Protein AF-A0A915C4M2-F1 (afdb_monomer_lite)

Organism: Parascaris univalens (NCBI:txid6257)

Secondary structure (DSSP, 8-state):
---EEEEEEEEHHHHSEEEEEEEEEETTSTTSPPEE-S-SSS-EEEEEE-TTS-EEEEE--

Sequence (61 aa):
DDKLVIFQAMGDVEYGTMCDQIYILNVADPRRISRRISTGLGSSTCSYFFPNGDALYSSTF

Structure (mmCIF, N/CA/C/O backbone):
data_AF-A0A915C4M2-F1
#
_entry.id   AF-A0A915C4M2-F1
#
loop_
_atom_site.group_PDB
_atom_site.id
_atom_site.type_symbol
_atom_site.label_atom_id
_atom_site.label_alt_id
_atom_site.label_comp_id
_atom_site.label_asym_id
_atom_site.label_entity_id
_atom_site.label_seq_id
_atom_site.pdbx_PDB_ins_code
_atom_site.Cartn_x
_atom_site.Cartn_y
_atom_site.Cartn_z
_atom_site.occupancy
_atom_site.B_iso_or_equiv
_atom_site.auth_seq_id
_atom_site.auth_comp_id
_atom_site.auth_asym_id
_atom_site.auth_atom_id
_atom_site.pdbx_PDB_model_num
ATOM 1 N N . ASP A 1 1 ? -16.544 -5.594 5.112 1.00 52.19 1 ASP A N 1
ATOM 2 C CA . ASP A 1 1 ? -16.132 -5.999 3.753 1.00 52.19 1 ASP A CA 1
ATOM 3 C C . ASP A 1 1 ? -14.618 -5.957 3.634 1.00 52.19 1 ASP A C 1
ATOM 5 O O . ASP A 1 1 ? -14.041 -4.956 3.223 1.00 52.19 1 ASP A O 1
ATOM 9 N N . ASP A 1 2 ? -13.987 -7.064 4.023 1.00 67.50 2 ASP A N 1
ATOM 10 C CA . ASP A 1 2 ? -12.538 -7.242 4.211 1.00 67.50 2 ASP A CA 1
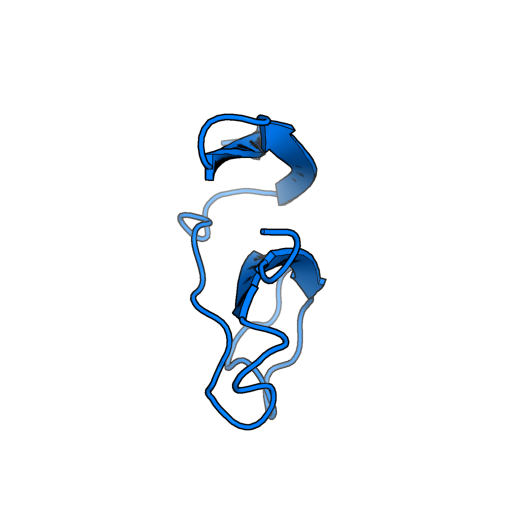ATOM 11 C C . ASP A 1 2 ? -11.801 -7.478 2.883 1.00 67.50 2 ASP A C 1
ATOM 13 O O . ASP A 1 2 ? -11.129 -8.487 2.675 1.00 67.50 2 ASP A O 1
ATOM 17 N N . LYS A 1 3 ? -11.994 -6.568 1.925 1.00 82.06 3 LYS A N 1
ATOM 18 C CA . LYS A 1 3 ? -11.500 -6.728 0.547 1.00 82.06 3 LYS A CA 1
ATOM 19 C C . LYS A 1 3 ? -10.215 -5.953 0.259 1.00 82.06 3 LYS A C 1
ATOM 21 O O . LYS A 1 3 ? -9.738 -6.001 -0.870 1.00 82.06 3 LYS A O 1
ATOM 26 N N . LEU A 1 4 ? -9.651 -5.241 1.233 1.00 89.44 4 LEU A N 1
ATOM 27 C CA . LEU A 1 4 ? -8.433 -4.451 1.052 1.00 89.44 4 LEU A CA 1
ATOM 28 C C . LEU A 1 4 ? -7.288 -5.003 1.902 1.00 89.44 4 LEU A C 1
ATOM 30 O O . LEU A 1 4 ? -7.475 -5.318 3.073 1.00 89.44 4 LEU A O 1
ATOM 34 N N . VAL A 1 5 ? -6.096 -5.071 1.314 1.00 90.44 5 VAL A N 1
ATOM 35 C CA . VAL A 1 5 ? -4.848 -5.430 2.000 1.00 90.44 5 VAL A CA 1
ATOM 36 C C . VAL A 1 5 ? -3.845 -4.302 1.818 1.00 90.44 5 VAL A C 1
ATOM 38 O O . VAL A 1 5 ? -3.653 -3.814 0.704 1.00 90.44 5 VAL A O 1
ATOM 41 N N . ILE A 1 6 ? -3.245 -3.871 2.928 1.00 92.00 6 ILE A N 1
ATOM 42 C CA . ILE A 1 6 ? -2.171 -2.885 2.956 1.00 92.00 6 ILE A CA 1
ATOM 43 C C . ILE A 1 6 ? -0.876 -3.623 3.246 1.00 92.00 6 ILE A C 1
ATOM 45 O O . ILE A 1 6 ? -0.822 -4.471 4.136 1.00 92.00 6 ILE A O 1
ATOM 49 N N . PHE A 1 7 ? 0.143 -3.362 2.441 1.00 91.06 7 PHE A N 1
ATOM 50 C CA . PHE A 1 7 ? 1.408 -4.074 2.532 1.00 91.06 7 PHE A CA 1
ATOM 51 C C . PHE A 1 7 ? 2.559 -3.202 2.048 1.00 91.06 7 PHE A C 1
ATOM 53 O O . PHE A 1 7 ? 2.366 -2.222 1.323 1.00 91.06 7 PHE A O 1
ATOM 60 N N . GLN A 1 8 ? 3.758 -3.582 2.471 1.00 92.12 8 GLN A N 1
ATOM 61 C CA . GLN A 1 8 ? 5.010 -2.989 2.033 1.00 92.12 8 GLN A CA 1
ATOM 62 C C . GLN A 1 8 ? 5.634 -3.879 0.956 1.00 92.12 8 GLN A C 1
ATOM 64 O O . GLN A 1 8 ? 5.681 -5.099 1.123 1.00 92.12 8 GLN A O 1
ATOM 69 N N . ALA A 1 9 ? 6.092 -3.280 -0.140 1.00 90.12 9 ALA A N 1
ATOM 70 C CA . ALA A 1 9 ? 6.801 -3.982 -1.205 1.00 90.12 9 ALA A CA 1
ATOM 71 C C . ALA A 1 9 ? 7.835 -3.078 -1.890 1.00 90.12 9 ALA A C 1
ATOM 73 O O . ALA A 1 9 ? 7.755 -1.850 -1.824 1.00 90.12 9 ALA A O 1
ATOM 74 N N . MET A 1 10 ? 8.786 -3.709 -2.574 1.00 88.50 10 MET A N 1
ATOM 75 C CA . MET A 1 10 ? 9.757 -3.083 -3.470 1.00 88.50 10 MET A CA 1
ATOM 76 C C . MET A 1 10 ? 10.042 -4.026 -4.648 1.00 88.50 10 MET A C 1
ATOM 78 O O . MET A 1 10 ? 9.802 -5.229 -4.542 1.00 88.50 10 MET A O 1
ATOM 82 N N . GLY A 1 11 ? 10.550 -3.489 -5.755 1.00 86.31 11 GLY A N 1
ATOM 83 C CA . GLY A 1 11 ? 10.910 -4.253 -6.952 1.00 86.31 11 GLY A CA 1
ATOM 84 C C . GLY A 1 11 ? 10.946 -3.342 -8.175 1.00 86.31 11 GLY A C 1
ATOM 85 O O . GLY A 1 11 ? 9.978 -2.625 -8.438 1.00 86.31 11 GLY A O 1
ATOM 86 N N . ASP A 1 12 ? 12.048 -3.332 -8.922 1.00 82.88 12 ASP A N 1
ATOM 87 C CA . ASP A 1 12 ? 12.173 -2.477 -10.106 1.00 82.88 12 ASP A CA 1
ATOM 88 C C . ASP A 1 12 ? 11.327 -3.003 -11.279 1.00 82.88 12 ASP A C 1
ATOM 90 O O . ASP A 1 12 ? 10.674 -2.211 -11.954 1.00 82.88 12 ASP A O 1
ATOM 94 N N . VAL A 1 13 ? 11.262 -4.323 -11.467 1.00 83.12 13 VAL A N 1
ATOM 95 C CA . VAL A 1 13 ? 10.497 -4.969 -12.539 1.00 83.12 13 VAL A CA 1
ATOM 96 C C . VAL A 1 13 ? 8.996 -4.923 -12.253 1.00 83.12 13 VAL A C 1
ATOM 98 O O . VAL A 1 13 ? 8.215 -4.527 -13.117 1.00 83.12 13 VAL A O 1
ATOM 101 N N . GLU A 1 14 ? 8.572 -5.313 -11.051 1.00 80.88 14 GLU A N 1
ATOM 102 C CA . GLU A 1 14 ? 7.152 -5.438 -10.708 1.00 80.88 14 GLU A CA 1
ATOM 103 C C . GLU A 1 14 ? 6.514 -4.107 -10.295 1.00 80.88 14 GLU A C 1
ATOM 105 O O . GLU A 1 14 ? 5.338 -3.872 -10.582 1.00 80.88 14 GLU A O 1
ATOM 110 N N . TYR A 1 15 ? 7.270 -3.234 -9.621 1.00 80.69 15 TYR A N 1
ATOM 111 C CA . TYR A 1 15 ? 6.744 -2.008 -9.011 1.00 80.69 15 TYR A CA 1
ATOM 112 C C . TYR A 1 15 ? 7.422 -0.722 -9.499 1.00 80.69 15 TYR A C 1
ATOM 114 O O . TYR A 1 15 ? 6.928 0.369 -9.198 1.00 80.69 15 TYR A O 1
ATOM 122 N N . GLY A 1 16 ? 8.522 -0.814 -10.253 1.00 84.38 16 GLY A N 1
ATOM 123 C CA . GLY A 1 16 ? 9.275 0.349 -10.725 1.00 84.38 16 GLY A CA 1
ATOM 124 C C . GLY A 1 16 ? 10.000 1.112 -9.616 1.00 84.38 16 GLY A C 1
ATOM 125 O O . GLY A 1 16 ? 10.340 2.280 -9.811 1.00 84.38 16 GLY A O 1
ATOM 126 N N . THR A 1 17 ? 10.198 0.510 -8.437 1.00 84.50 17 THR A N 1
ATOM 127 C CA . THR A 1 17 ? 10.791 1.188 -7.275 1.00 84.50 17 THR A CA 1
ATOM 128 C C . THR A 1 17 ? 11.914 0.373 -6.648 1.00 84.50 17 THR A C 1
ATOM 130 O O . THR A 1 17 ? 11.770 -0.817 -6.385 1.00 84.50 17 THR A O 1
ATOM 133 N N . MET A 1 18 ? 13.028 1.046 -6.345 1.00 85.31 18 MET A N 1
ATOM 134 C CA . MET A 1 18 ? 14.190 0.450 -5.664 1.00 85.31 18 MET A CA 1
ATOM 135 C C . MET A 1 18 ? 14.166 0.633 -4.137 1.00 85.31 18 MET A C 1
ATOM 137 O O . MET A 1 18 ? 15.138 0.316 -3.459 1.00 85.31 18 MET A O 1
ATOM 141 N N . CYS A 1 19 ? 13.084 1.184 -3.590 1.00 86.75 19 CYS A N 1
ATOM 142 C CA . CYS A 1 19 ? 12.894 1.398 -2.160 1.00 86.75 19 CYS A CA 1
ATOM 143 C C . CYS A 1 19 ? 11.529 0.873 -1.717 1.00 86.75 19 CYS A C 1
ATOM 145 O O . CYS A 1 19 ? 10.610 0.759 -2.534 1.00 86.75 19 CYS A O 1
ATOM 147 N N . ASP A 1 20 ? 11.409 0.583 -0.422 1.00 89.31 20 ASP A N 1
ATOM 148 C CA . ASP A 1 20 ? 10.169 0.140 0.206 1.00 89.31 20 ASP A CA 1
ATOM 149 C C . ASP A 1 20 ? 9.065 1.184 0.052 1.00 89.31 20 ASP A C 1
ATOM 151 O O . ASP A 1 20 ? 9.223 2.350 0.419 1.00 89.31 20 ASP A O 1
ATOM 155 N N . GLN A 1 21 ? 7.932 0.755 -0.491 1.00 92.38 21 GLN A N 1
ATOM 156 C CA . GLN A 1 21 ? 6.743 1.572 -0.672 1.00 92.38 21 GLN A CA 1
ATOM 157 C C . GLN A 1 21 ? 5.525 0.859 -0.086 1.00 92.38 21 GLN A C 1
ATOM 159 O O . GLN A 1 21 ? 5.496 -0.367 0.036 1.00 92.38 21 GLN A O 1
ATOM 164 N N . ILE A 1 22 ? 4.505 1.639 0.269 1.00 93.56 22 ILE A N 1
ATOM 165 C CA . ILE A 1 22 ? 3.255 1.120 0.825 1.00 93.56 22 ILE A CA 1
ATOM 166 C C . ILE A 1 22 ? 2.191 1.096 -0.264 1.00 93.56 22 ILE A C 1
ATOM 168 O O . ILE A 1 22 ? 1.955 2.097 -0.955 1.00 93.56 22 ILE A O 1
ATOM 172 N N . TYR A 1 23 ? 1.521 -0.045 -0.382 1.00 91.94 23 TYR A N 1
ATOM 173 C CA . TYR A 1 23 ? 0.521 -0.314 -1.402 1.00 91.94 23 TYR A CA 1
ATOM 174 C C . TYR A 1 23 ? -0.793 -0.787 -0.796 1.00 91.94 23 TYR A C 1
ATOM 176 O O . TYR A 1 23 ? -0.821 -1.425 0.255 1.00 91.94 23 TYR A O 1
ATOM 184 N N . ILE A 1 24 ? -1.884 -0.507 -1.507 1.00 92.12 24 ILE A N 1
ATOM 185 C CA . ILE A 1 24 ? -3.209 -1.063 -1.243 1.00 92.12 24 ILE A CA 1
ATOM 186 C C . ILE A 1 24 ? -3.610 -1.965 -2.409 1.00 92.12 24 ILE A C 1
ATOM 188 O O . ILE A 1 24 ? -3.652 -1.520 -3.561 1.00 92.12 24 ILE A O 1
ATOM 192 N N . LEU A 1 25 ? -3.949 -3.214 -2.101 1.00 90.81 25 LEU A N 1
ATOM 193 C CA . LEU A 1 25 ? -4.516 -4.183 -3.035 1.00 90.81 25 LEU A CA 1
ATOM 194 C C . LEU A 1 25 ? -5.983 -4.438 -2.702 1.00 90.81 25 LEU A C 1
ATOM 196 O O . LEU A 1 25 ? -6.337 -4.612 -1.538 1.00 90.81 25 LEU A O 1
ATOM 200 N N . ASN A 1 26 ? -6.822 -4.514 -3.733 1.00 89.25 26 ASN A N 1
ATOM 201 C CA . ASN A 1 26 ? -8.166 -5.058 -3.602 1.00 89.25 26 ASN A CA 1
ATOM 202 C C . ASN A 1 26 ? -8.121 -6.567 -3.870 1.00 89.25 26 ASN A C 1
ATOM 204 O O . ASN A 1 26 ? -7.892 -6.979 -5.003 1.00 89.25 26 ASN A O 1
ATOM 208 N N . VAL A 1 27 ? -8.355 -7.397 -2.854 1.00 87.88 27 VAL A N 1
ATOM 209 C CA . VAL A 1 27 ? -8.297 -8.862 -2.993 1.00 87.88 27 VAL A CA 1
ATOM 210 C C . VAL A 1 27 ? -9.443 -9.437 -3.824 1.00 87.88 27 VAL A C 1
ATOM 212 O O . VAL A 1 27 ? -9.343 -10.570 -4.282 1.00 87.88 27 VAL A O 1
ATOM 215 N N . ALA A 1 28 ? -10.513 -8.670 -4.066 1.00 87.38 28 ALA A N 1
ATOM 216 C CA . ALA A 1 28 ? -11.553 -9.061 -5.017 1.00 87.38 28 ALA A CA 1
ATOM 217 C C . ALA A 1 28 ? -11.100 -8.908 -6.483 1.00 87.38 28 ALA A C 1
ATOM 219 O O . ALA A 1 28 ? -11.691 -9.524 -7.366 1.00 87.38 28 ALA A O 1
ATOM 220 N N . ASP A 1 29 ? -10.055 -8.116 -6.739 1.00 85.19 29 ASP A N 1
ATOM 221 C CA . ASP A 1 29 ? -9.427 -7.946 -8.052 1.00 85.19 29 ASP A CA 1
ATOM 222 C C . ASP A 1 29 ? -7.889 -7.961 -7.918 1.00 85.19 29 ASP A C 1
ATOM 224 O O . ASP A 1 29 ? -7.219 -6.937 -8.082 1.00 85.19 29 ASP A O 1
ATOM 228 N N . PRO A 1 30 ? -7.300 -9.125 -7.585 1.00 77.81 30 PRO A N 1
ATOM 229 C CA . PRO A 1 30 ? -5.888 -9.228 -7.222 1.00 77.81 30 PRO A CA 1
ATOM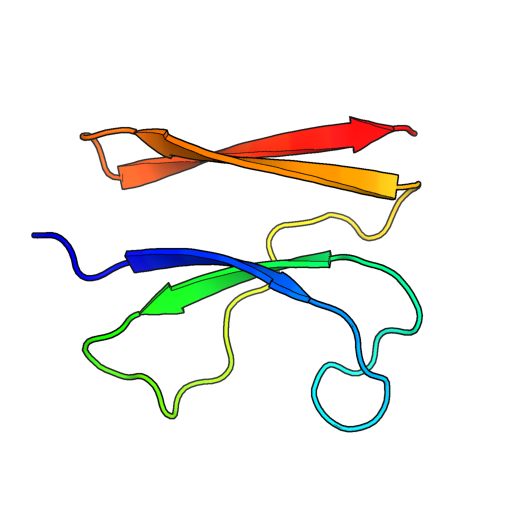 230 C C . PRO A 1 30 ? -4.940 -9.066 -8.419 1.00 77.81 30 PRO A C 1
ATOM 232 O O . PRO A 1 30 ? -3.735 -8.934 -8.236 1.00 77.81 30 PRO A O 1
ATOM 235 N N . ARG A 1 31 ? -5.466 -9.106 -9.652 1.00 78.88 31 ARG A N 1
ATOM 236 C CA . ARG A 1 31 ? -4.686 -8.920 -10.888 1.00 78.88 31 ARG A CA 1
ATOM 237 C C . ARG A 1 31 ? -4.476 -7.448 -11.222 1.00 78.88 31 ARG A C 1
ATOM 239 O O . ARG A 1 31 ? -3.655 -7.128 -12.081 1.00 78.88 31 ARG A O 1
ATOM 246 N N . ARG A 1 32 ? -5.218 -6.551 -10.574 1.00 78.69 32 ARG A N 1
ATOM 247 C CA . ARG A 1 32 ? -5.027 -5.116 -10.717 1.00 78.69 32 ARG A CA 1
ATOM 248 C C . ARG A 1 32 ? -3.782 -4.689 -9.953 1.00 78.69 32 ARG A C 1
ATOM 250 O O . ARG A 1 32 ? -3.601 -5.047 -8.793 1.00 78.69 32 ARG A O 1
ATOM 257 N N . ILE A 1 33 ? -2.955 -3.874 -10.605 1.00 74.88 33 ILE A N 1
ATOM 258 C CA . ILE A 1 33 ? -1.767 -3.282 -9.988 1.00 74.88 33 ILE A CA 1
ATOM 259 C C . ILE A 1 33 ? -2.177 -2.572 -8.694 1.00 74.88 33 ILE A C 1
ATOM 261 O O . ILE A 1 33 ? -3.093 -1.740 -8.685 1.00 74.88 33 ILE A O 1
ATOM 265 N N . SER A 1 34 ? -1.497 -2.918 -7.604 1.00 81.19 34 SER A N 1
ATOM 266 C CA . SER A 1 34 ? -1.745 -2.347 -6.287 1.00 81.19 34 SER A CA 1
ATOM 267 C C . SER A 1 34 ? -1.449 -0.847 -6.281 1.00 81.19 34 SER A C 1
ATOM 269 O O . SER A 1 34 ? -0.432 -0.391 -6.807 1.00 81.19 34 SER A O 1
ATOM 271 N N . ARG A 1 35 ? -2.329 -0.057 -5.665 1.00 85.81 35 ARG A N 1
ATOM 272 C CA . ARG A 1 35 ? -2.196 1.402 -5.626 1.00 85.81 35 ARG A CA 1
ATOM 273 C C . ARG A 1 35 ? -1.126 1.802 -4.615 1.00 85.81 35 ARG A C 1
ATOM 275 O O . ARG A 1 35 ? -1.321 1.572 -3.424 1.00 85.81 35 ARG A O 1
ATOM 282 N N . ARG A 1 36 ? -0.047 2.451 -5.065 1.00 89.12 36 ARG A N 1
ATOM 283 C CA . ARG A 1 36 ? 0.943 3.078 -4.173 1.00 89.12 36 ARG A CA 1
ATOM 284 C C . ARG A 1 36 ? 0.307 4.246 -3.419 1.00 89.12 36 ARG A C 1
ATOM 286 O O . ARG A 1 36 ? -0.340 5.089 -4.042 1.00 89.12 36 ARG A O 1
ATOM 293 N N . 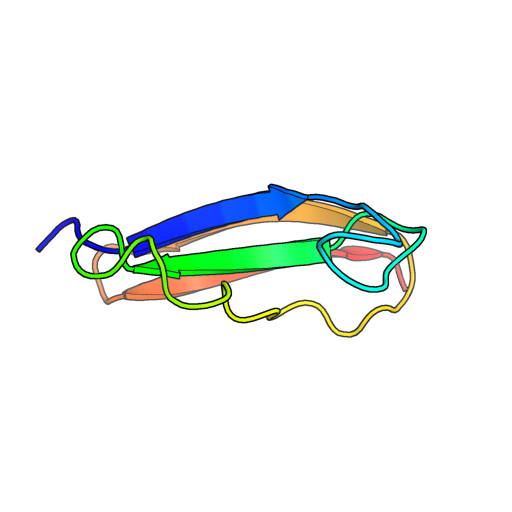ILE A 1 37 ? 0.503 4.306 -2.104 1.00 90.56 37 ILE A N 1
ATOM 294 C CA . ILE A 1 37 ? 0.023 5.410 -1.250 1.00 90.56 37 ILE A CA 1
ATOM 295 C C . ILE A 1 37 ? 1.152 6.202 -0.583 1.00 90.56 37 ILE A C 1
ATOM 297 O O . ILE A 1 37 ? 0.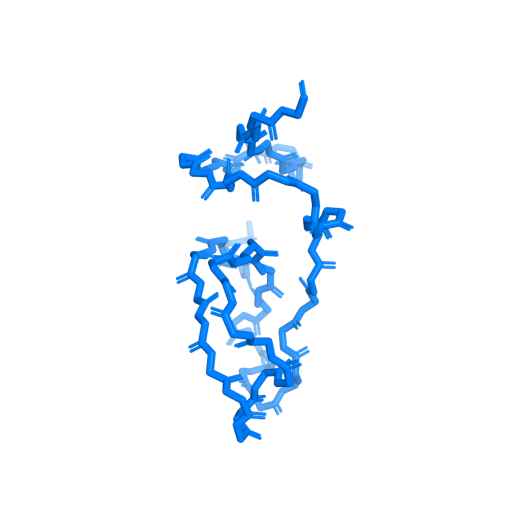914 7.317 -0.120 1.00 90.56 37 ILE A O 1
ATOM 301 N N . SER A 1 38 ? 2.365 5.650 -0.549 1.00 89.62 38 SER A N 1
ATOM 302 C CA . SER A 1 38 ? 3.565 6.344 -0.089 1.00 89.62 38 SER A CA 1
ATOM 303 C C . SER A 1 38 ? 4.024 7.416 -1.083 1.00 89.62 38 SER A C 1
ATOM 305 O O . SER A 1 38 ? 3.856 7.296 -2.303 1.00 89.62 38 SER A O 1
ATOM 307 N N . THR A 1 39 ? 4.613 8.486 -0.546 1.00 85.81 39 THR A N 1
ATOM 308 C CA . THR A 1 39 ? 5.120 9.639 -1.311 1.00 85.81 39 THR A CA 1
ATOM 309 C C . THR A 1 39 ? 6.452 9.361 -2.008 1.00 85.81 39 THR A C 1
ATOM 311 O O . THR A 1 39 ? 6.823 10.099 -2.917 1.00 85.81 39 THR A O 1
ATOM 314 N N . GLY A 1 40 ? 7.157 8.296 -1.614 1.00 83.06 40 GLY A N 1
ATOM 315 C CA . GLY A 1 40 ? 8.494 7.968 -2.111 1.00 83.06 40 GLY A CA 1
ATOM 316 C C . GLY A 1 40 ? 9.630 8.716 -1.408 1.00 83.06 40 GLY A C 1
ATOM 317 O O . GLY A 1 40 ? 10.768 8.624 -1.858 1.00 83.06 40 GLY A O 1
ATOM 318 N N . LEU A 1 41 ? 9.337 9.455 -0.332 1.00 81.38 41 LEU A N 1
ATOM 319 C CA . LEU A 1 41 ? 10.331 10.180 0.460 1.00 81.38 41 LEU A CA 1
ATOM 320 C C . LEU A 1 41 ? 10.676 9.417 1.744 1.00 81.38 41 LEU A C 1
ATOM 322 O O . LEU A 1 41 ? 9.784 8.952 2.454 1.00 81.38 41 LEU A O 1
ATOM 326 N N . GLY A 1 42 ? 11.982 9.317 2.007 1.00 83.38 42 GLY A N 1
ATOM 327 C CA . GLY A 1 42 ? 12.571 8.565 3.114 1.00 83.38 42 GLY A CA 1
ATOM 328 C C . GLY A 1 42 ? 12.149 7.095 3.149 1.00 83.38 42 GLY A C 1
ATOM 329 O O . GLY A 1 42 ? 11.992 6.472 2.099 1.00 83.38 42 GLY A O 1
ATOM 330 N N . SER A 1 43 ? 12.040 6.521 4.349 1.00 84.88 43 SER A N 1
ATOM 331 C CA . SER A 1 43 ? 11.706 5.103 4.530 1.00 84.88 43 SER A CA 1
ATOM 332 C C . SER A 1 43 ? 10.302 4.960 5.099 1.00 84.88 43 SER A C 1
ATOM 334 O O . SER A 1 43 ? 10.008 5.499 6.169 1.00 84.88 43 SER A O 1
ATOM 336 N N . SER A 1 44 ? 9.433 4.250 4.376 1.00 87.50 44 SER A N 1
ATOM 337 C CA . SER A 1 44 ? 8.072 3.951 4.816 1.00 87.50 44 SER A CA 1
ATOM 338 C C . SER A 1 44 ? 8.019 2.600 5.524 1.00 87.50 44 SER A C 1
ATOM 340 O O . SER A 1 44 ? 8.574 1.617 5.044 1.00 87.50 44 SER A O 1
ATOM 342 N N . THR A 1 45 ? 7.333 2.544 6.662 1.00 83.62 45 THR A N 1
ATOM 343 C CA . THR A 1 45 ? 7.145 1.326 7.457 1.00 83.62 45 THR A CA 1
ATOM 344 C C . THR A 1 45 ? 5.822 1.372 8.221 1.00 83.62 45 THR A C 1
ATOM 346 O O . THR A 1 45 ? 5.188 2.423 8.287 1.00 83.62 45 THR A O 1
ATOM 349 N N . CYS A 1 46 ? 5.418 0.243 8.816 1.00 85.56 46 CYS A N 1
ATOM 350 C CA . CYS A 1 46 ? 4.236 0.080 9.672 1.00 85.56 46 CYS A CA 1
ATOM 351 C C . CYS A 1 46 ? 2.940 0.626 9.054 1.00 85.56 46 CYS A C 1
ATOM 353 O O . CYS A 1 46 ? 2.675 1.827 9.081 1.00 85.56 46 CYS A O 1
ATOM 355 N N . SER A 1 47 ? 2.084 -0.264 8.556 1.00 90.81 47 SER A N 1
ATOM 356 C CA . SER A 1 47 ? 0.818 0.121 7.933 1.00 90.81 47 SER A CA 1
ATOM 357 C C . SER A 1 47 ? -0.389 -0.521 8.618 1.00 90.81 47 SER A C 1
ATOM 359 O O . SER A 1 47 ? -0.277 -1.599 9.202 1.00 90.81 47 SER A O 1
ATOM 361 N N . TYR A 1 48 ? -1.531 0.168 8.590 1.00 90.56 48 TYR A N 1
ATOM 362 C CA . TYR A 1 48 ? -2.761 -0.261 9.255 1.00 90.56 48 TYR A CA 1
ATOM 363 C C . TYR A 1 48 ? -4.009 0.198 8.494 1.00 90.56 48 TYR A C 1
ATOM 365 O O . TYR A 1 48 ? -4.033 1.297 7.936 1.00 90.56 48 TYR A O 1
A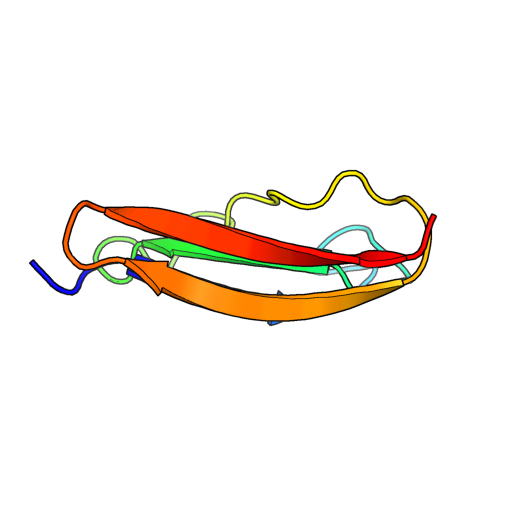TOM 373 N N . PHE A 1 49 ? -5.053 -0.634 8.515 1.00 91.12 49 PHE A N 1
ATOM 374 C CA . PHE A 1 49 ? -6.384 -0.293 8.020 1.00 91.12 49 PHE A CA 1
ATOM 375 C C . PHE A 1 49 ? -7.353 -0.087 9.174 1.00 91.12 49 PHE A C 1
ATOM 377 O O . PHE A 1 49 ? -7.548 -0.976 10.003 1.00 91.12 49 PHE A O 1
ATOM 384 N N . PHE A 1 50 ? -8.009 1.065 9.184 1.00 87.75 50 PHE A N 1
ATOM 385 C CA . PHE A 1 50 ? -9.108 1.326 10.093 1.00 87.75 50 PHE A CA 1
ATOM 386 C C . PHE A 1 50 ? -10.393 0.635 9.613 1.00 87.75 50 PHE A C 1
ATOM 388 O O . PHE A 1 50 ? -10.607 0.480 8.408 1.00 87.75 50 PHE A O 1
ATOM 395 N N . PRO A 1 51 ? -11.312 0.283 10.533 1.00 85.44 51 PRO A N 1
ATOM 396 C CA . PRO A 1 51 ? -12.592 -0.335 10.177 1.00 85.44 51 PRO A CA 1
ATOM 397 C C . PRO A 1 51 ? -13.472 0.505 9.237 1.00 85.44 51 PRO A C 1
ATOM 399 O O . PRO A 1 51 ? -14.362 -0.034 8.585 1.00 85.44 51 PRO A O 1
ATOM 402 N N . ASN A 1 52 ? -13.245 1.821 9.169 1.00 86.12 52 ASN A N 1
ATOM 403 C CA . ASN A 1 52 ? -13.967 2.743 8.289 1.00 86.12 52 ASN A CA 1
ATOM 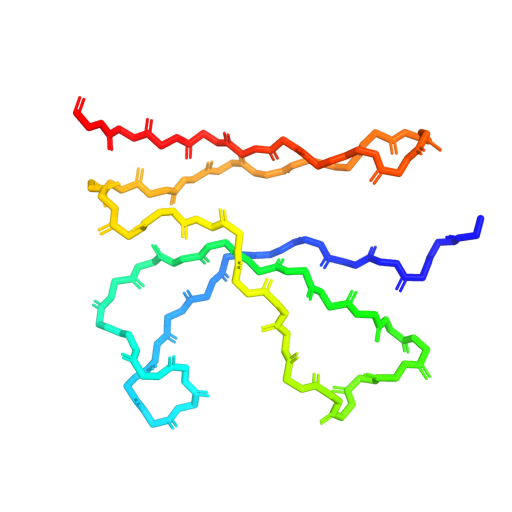404 C C . ASN A 1 52 ? -13.402 2.794 6.851 1.00 86.12 52 ASN A C 1
ATOM 406 O O . ASN A 1 52 ? -13.968 3.491 6.013 1.00 86.12 52 ASN A O 1
ATOM 410 N N . GLY A 1 53 ? -12.316 2.066 6.563 1.00 83.50 53 GLY A N 1
ATOM 411 C CA . GLY A 1 53 ? -11.661 2.029 5.253 1.00 83.50 53 GLY A CA 1
ATOM 412 C C . GLY A 1 53 ? -10.475 2.983 5.096 1.00 83.50 53 GLY A C 1
ATOM 413 O O . GLY A 1 53 ? -9.820 2.951 4.051 1.00 83.50 53 GLY A O 1
ATOM 414 N N . ASP A 1 54 ? -10.158 3.790 6.112 1.00 88.12 54 ASP A N 1
ATOM 415 C CA . ASP A 1 54 ? -8.980 4.656 6.085 1.00 88.12 54 ASP A CA 1
ATOM 416 C C . ASP A 1 54 ? -7.689 3.847 6.265 1.00 88.12 54 ASP A C 1
ATOM 418 O O . ASP A 1 54 ? -7.639 2.859 7.001 1.00 88.12 54 ASP A O 1
ATOM 422 N N . ALA A 1 55 ? -6.620 4.295 5.609 1.00 90.19 55 ALA A N 1
ATOM 423 C CA . ALA A 1 55 ? -5.295 3.694 5.691 1.00 90.19 55 ALA A CA 1
ATOM 424 C C . ALA A 1 55 ? -4.310 4.639 6.381 1.00 90.19 55 ALA A C 1
ATOM 426 O O . ALA A 1 55 ? -4.227 5.817 6.034 1.00 90.19 55 ALA A O 1
ATOM 427 N N . LEU A 1 56 ? -3.513 4.094 7.297 1.00 91.50 56 LEU A N 1
ATOM 428 C CA . LEU A 1 56 ? -2.383 4.771 7.923 1.00 91.50 56 LEU A CA 1
ATOM 429 C C . LEU A 1 56 ? -1.088 4.045 7.566 1.00 91.50 56 LEU A C 1
ATOM 431 O O . LEU A 1 56 ? -1.040 2.815 7.544 1.00 91.50 56 LEU A O 1
ATOM 435 N N . TYR A 1 57 ? -0.026 4.810 7.337 1.00 92.62 57 TYR A N 1
ATOM 436 C CA . TYR A 1 57 ? 1.338 4.302 7.301 1.00 92.62 57 TYR A CA 1
ATOM 437 C C . TYR A 1 57 ? 2.297 5.332 7.899 1.00 92.62 57 TYR A C 1
ATOM 439 O O . TYR A 1 57 ? 1.986 6.524 7.929 1.00 92.62 57 TYR A O 1
ATOM 447 N N . SER A 1 58 ? 3.450 4.875 8.383 1.00 90.94 58 SER A N 1
ATOM 448 C CA . SER A 1 58 ? 4.507 5.754 8.890 1.00 90.94 58 SER A CA 1
ATOM 449 C C . SER A 1 58 ? 5.603 5.925 7.842 1.00 90.94 58 SER A C 1
ATOM 451 O O . SER A 1 58 ? 5.944 4.983 7.131 1.00 90.94 58 SER A O 1
ATOM 453 N N . SER A 1 59 ? 6.175 7.123 7.742 1.00 89.44 59 SER A N 1
ATOM 454 C CA . SER A 1 59 ? 7.351 7.371 6.907 1.00 89.44 59 SER A CA 1
ATOM 455 C C . SER A 1 59 ? 8.260 8.382 7.581 1.00 89.44 59 SER A C 1
ATOM 457 O O . SER A 1 59 ? 7.778 9.306 8.235 1.00 89.44 59 SER A O 1
ATOM 459 N N . THR A 1 60 ? 9.565 8.210 7.420 1.00 85.94 60 THR A N 1
ATOM 460 C CA . THR A 1 60 ? 10.550 9.238 7.768 1.00 85.94 60 THR A CA 1
ATOM 461 C C . THR A 1 60 ? 10.748 10.170 6.575 1.00 85.94 60 THR A C 1
ATOM 463 O O . THR A 1 60 ? 10.691 9.705 5.439 1.00 85.94 60 THR A O 1
ATOM 466 N N . PHE A 1 61 ? 10.937 11.470 6.804 1.00 75.81 61 PHE A N 1
ATOM 467 C CA . PHE A 1 61 ? 11.349 12.449 5.791 1.00 75.81 61 PHE A CA 1
ATOM 468 C C . PHE A 1 61 ? 11.978 13.676 6.450 1.00 75.81 61 PHE A C 1
ATOM 470 O O . PHE A 1 61 ? 11.580 13.997 7.593 1.00 75.81 61 PHE A O 1
#

Radius of gyration: 11.7 Å; chains: 1; bounding box: 30×22×23 Å

Foldseek 3Di:
DPQKDKDWDADCVLQVHPAIFIWIAGNVCNVDRTHTPDPNPAHKDDKDADPVGDIDTDGDD

pLDDT: mean 85.77, std 6.62, range [52.19, 93.56]